Protein AF-U2T0N6-F1 (afdb_monomer_lite)

pLDDT: mean 93.26, std 8.94, range [59.31, 98.31]

Secondary structure (DSSP, 8-state):
--------GGGG-------GGGT--SSSSSS--HHHHHTTHHHHHHHT-

Foldseek 3Di:
DDDDDDDDPCVPADDDDDPQQCQAPPPPPSGGDPVRVVVCPVVVVVVVD

Structure (mmCIF, N/CA/C/O backbone):
data_AF-U2T0N6-F1
#
_entry.id   AF-U2T0N6-F1
#
loop_
_atom_site.group_PDB
_atom_site.id
_atom_site.type_symbol
_atom_site.label_atom_id
_atom_site.label_alt_id
_atom_site.label_comp_id
_atom_site.label_asym_id
_atom_site.label_entity_id
_atom_site.label_seq_id
_atom_site.pdbx_PDB_ins_code
_atom_site.Cartn_x
_atom_site.Cartn_y
_atom_site.Cartn_z
_atom_site.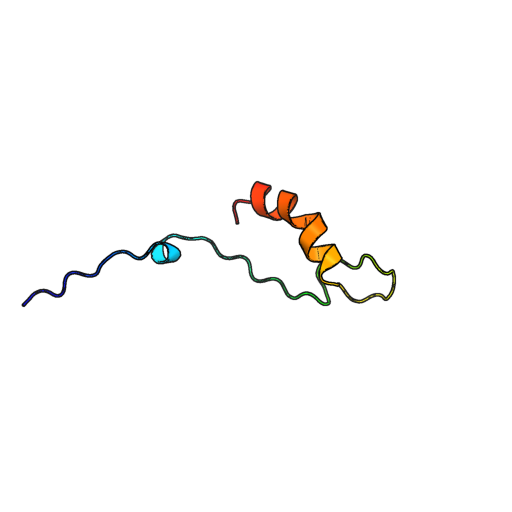occupancy
_atom_site.B_iso_or_equiv
_atom_site.auth_seq_id
_atom_site.auth_comp_id
_atom_site.auth_asym_id
_atom_site.auth_atom_id
_atom_site.pdbx_PDB_model_num
ATOM 1 N N . MET A 1 1 ? -10.705 1.398 42.412 1.00 59.31 1 MET A N 1
ATOM 2 C CA . MET A 1 1 ? -10.920 2.244 41.212 1.00 59.31 1 MET A CA 1
ATOM 3 C C . MET A 1 1 ? -11.028 1.358 39.977 1.00 59.31 1 MET A C 1
ATOM 5 O O . MET A 1 1 ? -10.092 0.615 39.717 1.00 59.31 1 MET A O 1
ATOM 9 N N . LYS A 1 2 ? -12.139 1.397 39.226 1.00 63.12 2 LYS A N 1
ATOM 10 C CA . LYS A 1 2 ? -12.222 0.736 37.909 1.00 63.12 2 LYS A CA 1
ATOM 11 C C . LYS A 1 2 ? -11.605 1.658 36.855 1.00 63.12 2 LYS A C 1
ATOM 13 O O . LYS A 1 2 ? -12.029 2.802 36.725 1.00 63.12 2 LYS A O 1
ATOM 18 N N . LYS A 1 3 ? -10.603 1.170 36.122 1.00 71.88 3 LYS A N 1
ATOM 19 C CA . LYS A 1 3 ? -9.988 1.891 35.000 1.00 71.88 3 LYS A CA 1
ATOM 20 C C . LYS A 1 3 ? -10.975 1.862 33.828 1.00 71.88 3 LYS A C 1
ATOM 22 O O . LYS A 1 3 ? -11.338 0.784 33.364 1.00 71.88 3 LYS A O 1
ATOM 27 N N . LYS A 1 4 ? -11.459 3.026 33.394 1.00 70.38 4 LYS A N 1
ATOM 28 C CA . LYS A 1 4 ? -12.320 3.144 32.211 1.00 70.38 4 LYS A CA 1
ATOM 29 C C . LYS A 1 4 ? -11.400 3.138 30.990 1.00 70.38 4 LYS A C 1
ATOM 31 O O . LYS A 1 4 ? -10.588 4.044 30.841 1.00 70.38 4 LYS A O 1
ATOM 36 N N . PHE A 1 5 ? -11.453 2.085 30.179 1.00 80.12 5 PHE A N 1
ATOM 37 C CA . PHE A 1 5 ? -10.679 2.031 28.941 1.00 80.12 5 PHE A CA 1
ATOM 38 C C . PHE A 1 5 ? -11.425 2.813 27.868 1.00 80.12 5 PHE A C 1
ATOM 40 O O . PHE A 1 5 ? -12.510 2.414 27.446 1.00 80.12 5 PHE A O 1
ATOM 47 N N . GLU A 1 6 ? -10.851 3.938 27.454 1.00 86.81 6 GLU A N 1
ATOM 48 C CA . GLU A 1 6 ? -11.365 4.669 26.304 1.00 86.81 6 GLU A CA 1
ATOM 49 C C . GLU A 1 6 ? -11.099 3.880 25.024 1.00 86.81 6 GLU A C 1
ATOM 51 O O 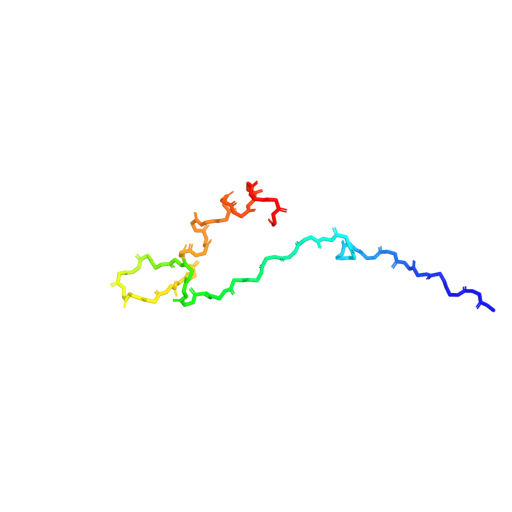. GLU A 1 6 ? -9.991 3.392 24.779 1.00 86.81 6 GLU A O 1
ATOM 56 N N . GLN A 1 7 ? -12.146 3.727 24.218 1.00 88.94 7 GLN A N 1
ATOM 57 C CA . GLN A 1 7 ? -12.051 3.068 22.926 1.00 88.94 7 GLN A CA 1
ATOM 58 C C . GLN A 1 7 ? -11.387 4.017 21.932 1.00 88.94 7 GLN A C 1
ATOM 60 O O . GLN A 1 7 ? -11.937 5.065 21.603 1.00 88.94 7 GLN A O 1
ATOM 65 N N . LYS A 1 8 ? -10.196 3.644 21.460 1.00 92.56 8 LYS A N 1
ATOM 66 C CA . LYS A 1 8 ? -9.482 4.366 20.408 1.00 92.56 8 LYS A CA 1
ATOM 67 C C . LYS A 1 8 ? -10.015 3.925 19.047 1.00 92.56 8 LYS A C 1
ATOM 69 O O . LYS A 1 8 ? -10.431 2.780 18.890 1.00 92.56 8 LYS A O 1
ATOM 74 N N . TRP A 1 9 ? -9.959 4.812 18.057 1.00 90.81 9 TRP A N 1
ATOM 75 C CA . TRP A 1 9 ? -10.464 4.549 16.702 1.00 90.81 9 TRP A CA 1
ATOM 76 C C . TRP A 1 9 ? -9.878 3.262 16.079 1.00 90.81 9 TRP A C 1
ATOM 78 O O . TRP A 1 9 ? -10.596 2.485 15.452 1.00 90.81 9 TRP A O 1
ATOM 88 N N . TRP A 1 10 ? -8.597 2.978 16.340 1.00 91.62 10 TRP A N 1
ATOM 89 C CA . TRP A 1 10 ? -7.886 1.822 15.787 1.00 91.62 10 TRP A CA 1
ATOM 90 C C . TRP A 1 10 ? -8.231 0.487 16.458 1.00 91.62 10 TRP A C 1
ATOM 92 O O . TRP A 1 10 ? -7.940 -0.556 15.888 1.00 91.62 10 TRP A O 1
ATOM 102 N N . HIS A 1 11 ? -8.896 0.474 17.623 1.00 91.44 11 HIS A N 1
ATOM 103 C CA . HIS A 1 11 ? -9.312 -0.782 18.270 1.00 91.44 11 HIS A CA 1
ATOM 104 C C . HIS A 1 11 ? -10.298 -1.600 17.416 1.00 91.44 11 HIS A C 1
ATOM 106 O O . HIS A 1 11 ? -10.464 -2.792 17.654 1.00 91.44 11 HIS A O 1
ATOM 112 N N . LYS A 1 12 ? -10.983 -0.957 16.460 1.00 90.31 12 LYS A N 1
ATOM 113 C CA . LYS A 1 12 ? -11.961 -1.582 15.555 1.00 90.31 12 LYS A CA 1
ATOM 114 C C . LYS A 1 12 ? -11.630 -1.381 14.073 1.00 90.31 12 LYS A C 1
ATOM 116 O O . LYS A 1 12 ? -12.470 -1.666 13.230 1.00 90.31 12 LYS A O 1
ATOM 121 N N . SER A 1 13 ? -10.458 -0.832 13.762 1.00 92.81 13 SER A N 1
ATOM 122 C CA . SER A 1 13 ? -10.056 -0.597 12.373 1.00 92.81 13 SER A CA 1
ATOM 123 C C . SER A 1 13 ? -9.440 -1.859 11.780 1.00 92.81 13 SER A C 1
ATOM 125 O O . SER A 1 13 ? -8.753 -2.601 12.483 1.00 92.81 13 SER A O 1
ATOM 127 N N . VAL A 1 14 ? -9.672 -2.087 10.491 1.00 94.31 14 VAL A N 1
ATOM 128 C CA . VAL A 1 14 ? -8.976 -3.118 9.717 1.00 94.31 14 VAL A CA 1
ATOM 129 C C . VAL A 1 14 ? -7.721 -2.480 9.126 1.00 94.31 14 VAL A C 1
ATOM 131 O O . VAL A 1 14 ? -7.757 -1.324 8.719 1.00 94.31 14 VAL A O 1
ATOM 134 N N . VAL A 1 15 ? -6.596 -3.194 9.145 1.00 95.31 15 VAL A N 1
ATOM 135 C CA . VAL A 1 15 ? -5.316 -2.692 8.630 1.00 95.31 15 VAL A CA 1
ATOM 136 C C . VAL A 1 15 ? -4.788 -3.671 7.597 1.00 95.31 15 VAL A C 1
ATOM 138 O O . VAL A 1 15 ? -4.669 -4.862 7.882 1.00 95.31 15 VAL A O 1
ATOM 141 N N . TYR A 1 16 ? -4.426 -3.157 6.424 1.00 96.56 16 TYR A N 1
ATOM 142 C CA . TYR A 1 16 ? -3.761 -3.927 5.382 1.00 96.56 16 TYR A CA 1
ATOM 143 C C . TYR A 1 16 ? -2.287 -3.541 5.302 1.00 96.56 16 TYR A C 1
ATOM 145 O O . TYR A 1 16 ? -1.935 -2.403 4.988 1.00 96.56 16 TYR A O 1
ATOM 153 N N . GLN A 1 17 ? -1.406 -4.492 5.605 1.00 96.69 17 GLN A N 1
ATOM 154 C CA . GLN A 1 17 ? 0.031 -4.278 5.506 1.00 96.69 17 GLN A CA 1
ATOM 155 C C . GLN A 1 17 ? 0.510 -4.628 4.099 1.00 96.69 17 GLN A C 1
ATOM 157 O O . GLN A 1 17 ? 0.404 -5.768 3.655 1.00 96.69 17 GLN A O 1
ATOM 162 N N . ILE A 1 18 ? 1.079 -3.641 3.415 1.00 97.06 18 ILE A N 1
ATOM 163 C CA . ILE A 1 18 ? 1.645 -3.814 2.079 1.00 97.06 18 ILE A CA 1
ATOM 164 C C . ILE A 1 18 ? 3.150 -4.032 2.202 1.00 97.06 18 ILE A C 1
ATOM 166 O O . ILE A 1 18 ? 3.833 -3.273 2.889 1.00 97.06 18 ILE A O 1
ATOM 170 N N . TYR A 1 19 ? 3.671 -5.036 1.496 1.00 97.50 19 TYR A N 1
ATOM 171 C CA . TYR A 1 19 ? 5.099 -5.162 1.213 1.00 97.50 19 TYR A CA 1
ATOM 172 C C . TYR A 1 19 ? 5.390 -4.544 -0.171 1.00 97.50 19 TYR A C 1
ATOM 174 O O . TYR A 1 19 ? 5.077 -5.178 -1.181 1.00 97.50 19 TYR A O 1
ATOM 182 N N . PRO A 1 20 ? 5.946 -3.312 -0.255 1.00 96.12 20 PRO A N 1
ATOM 183 C CA . PRO A 1 20 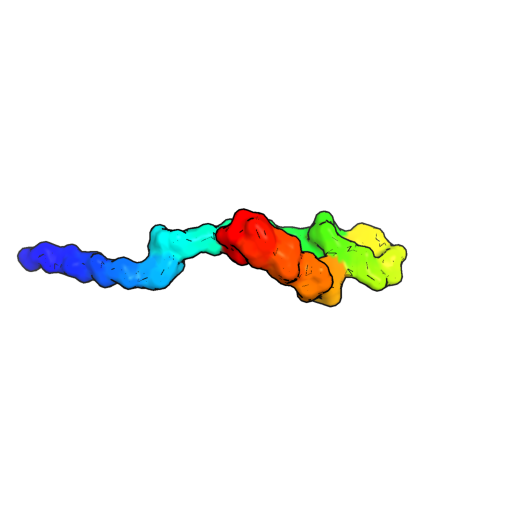? 5.935 -2.518 -1.491 1.00 96.12 20 PRO A CA 1
ATOM 184 C C . PRO A 1 20 ? 6.601 -3.199 -2.685 1.00 96.12 20 PRO A C 1
ATOM 186 O O . PRO A 1 20 ? 6.027 -3.227 -3.769 1.00 96.12 20 PRO A O 1
ATOM 189 N N . LYS A 1 21 ? 7.765 -3.823 -2.459 1.00 97.19 21 LYS A N 1
ATOM 190 C CA . LYS A 1 21 ? 8.589 -4.439 -3.510 1.00 97.19 21 LYS A CA 1
ATOM 191 C C . LYS A 1 21 ? 7.904 -5.571 -4.274 1.00 97.19 21 LYS A C 1
ATOM 193 O O . LYS A 1 21 ? 8.353 -5.913 -5.359 1.00 97.19 21 LYS A O 1
ATOM 198 N N . SER A 1 22 ? 6.840 -6.155 -3.732 1.00 97.62 22 SER A N 1
ATOM 199 C CA . SER A 1 22 ? 6.116 -7.259 -4.375 1.00 97.62 22 SER A CA 1
ATOM 200 C C . SER A 1 22 ? 4.656 -6.923 -4.670 1.00 97.62 22 SER A C 1
ATOM 202 O O . SER A 1 22 ? 3.892 -7.820 -5.006 1.00 97.62 22 SER A O 1
ATOM 204 N N . PHE A 1 23 ? 4.243 -5.663 -4.501 1.00 98.00 23 PHE A N 1
ATOM 205 C CA . PHE A 1 23 ? 2.834 -5.289 -4.594 1.00 98.00 23 PHE A CA 1
ATOM 206 C C . PHE A 1 23 ? 2.407 -4.913 -6.015 1.00 98.00 23 PHE A C 1
ATOM 208 O O . PHE A 1 23 ? 1.532 -5.561 -6.582 1.00 98.00 23 PHE A O 1
ATOM 215 N N . ASN A 1 24 ? 3.000 -3.862 -6.584 1.00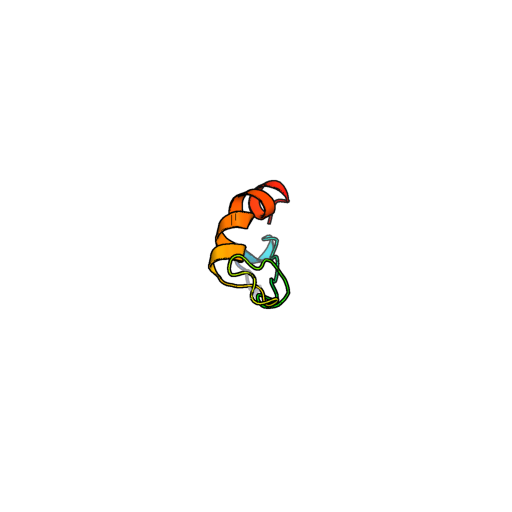 98.12 24 ASN A N 1
ATOM 216 C CA . ASN A 1 24 ? 2.673 -3.390 -7.928 1.00 98.12 24 ASN A CA 1
ATOM 217 C C . ASN A 1 24 ? 3.849 -2.578 -8.489 1.00 98.12 24 ASN A C 1
ATOM 219 O O . ASN A 1 24 ? 4.269 -1.610 -7.855 1.00 98.12 24 ASN A O 1
ATOM 223 N N . ASP A 1 25 ? 4.378 -2.984 -9.643 1.00 98.25 25 ASP A N 1
ATOM 224 C CA . ASP A 1 25 ? 5.463 -2.305 -10.364 1.00 98.25 25 ASP A CA 1
ATOM 225 C C . ASP A 1 25 ? 4.885 -1.514 -11.539 1.00 98.25 25 ASP A C 1
ATOM 227 O O . ASP A 1 25 ? 4.216 -2.066 -12.412 1.00 98.25 25 ASP A O 1
ATOM 231 N N . THR A 1 26 ? 5.158 -0.216 -11.560 1.00 98.00 26 THR A N 1
ATOM 232 C CA . THR A 1 26 ? 4.738 0.732 -12.602 1.00 98.00 26 THR A CA 1
ATOM 233 C C . THR A 1 26 ? 5.903 1.196 -13.474 1.00 98.00 26 THR A C 1
ATOM 235 O O . THR A 1 26 ? 5.720 1.938 -14.437 1.00 98.00 26 THR A O 1
ATOM 238 N N . THR A 1 27 ? 7.117 0.764 -13.141 1.00 97.19 27 THR A N 1
ATOM 239 C CA . THR A 1 27 ? 8.367 1.137 -13.809 1.00 97.19 27 THR A CA 1
ATOM 240 C C . THR A 1 27 ? 8.865 0.069 -14.778 1.00 97.19 27 THR A C 1
ATOM 242 O O . THR A 1 27 ? 9.680 0.376 -15.647 1.00 97.19 27 THR A O 1
ATOM 245 N N . GLY A 1 28 ? 8.382 -1.170 -14.645 1.00 97.31 28 GLY A N 1
ATOM 246 C CA . GLY A 1 28 ? 8.846 -2.321 -15.421 1.00 97.31 28 GLY A CA 1
ATOM 247 C C . GLY A 1 28 ? 10.212 -2.845 -14.967 1.00 97.31 28 GLY A C 1
ATOM 248 O O . GLY A 1 28 ? 10.895 -3.521 -15.735 1.00 97.31 28 GLY A O 1
ATOM 249 N N . SER A 1 29 ? 10.635 -2.510 -13.746 1.00 96.69 29 SER A N 1
ATOM 250 C CA . SER A 1 29 ? 11.912 -2.935 -13.162 1.00 96.69 29 SER A CA 1
ATOM 251 C C . SER A 1 29 ? 11.859 -4.327 -12.519 1.00 96.69 29 SER A C 1
ATOM 253 O O . SER A 1 29 ? 12.903 -4.905 -12.222 1.00 96.69 29 SER A O 1
ATOM 255 N N . GLY A 1 30 ? 10.658 -4.875 -12.314 1.00 97.25 30 GLY A N 1
ATOM 256 C CA . GLY A 1 30 ? 10.409 -6.131 -11.609 1.00 97.25 30 GLY A CA 1
ATOM 257 C C . GLY A 1 30 ? 10.262 -5.982 -10.090 1.00 97.25 30 GLY A C 1
ATOM 258 O O . GLY A 1 30 ? 9.954 -6.966 -9.421 1.00 97.25 30 GLY A O 1
ATOM 259 N N . GLU A 1 31 ? 10.443 -4.777 -9.540 1.00 98.06 31 GLU A N 1
ATOM 260 C CA . GLU A 1 31 ? 10.163 -4.455 -8.138 1.00 98.06 31 GLU A CA 1
ATOM 261 C C . GLU A 1 31 ? 9.009 -3.453 -8.038 1.00 98.06 31 GLU A C 1
ATOM 263 O O . GLU A 1 31 ? 8.952 -2.471 -8.773 1.00 98.06 31 GLU A O 1
ATOM 268 N N . GLY A 1 32 ? 8.098 -3.688 -7.095 1.00 98.25 32 GLY A N 1
ATOM 269 C CA . GLY A 1 32 ? 6.990 -2.779 -6.834 1.00 98.25 32 GLY A CA 1
ATOM 270 C C . GLY A 1 32 ? 7.428 -1.443 -6.231 1.00 98.25 32 GLY A C 1
ATOM 271 O O . GLY A 1 32 ? 8.427 -1.349 -5.511 1.00 98.25 32 GLY A O 1
ATOM 272 N N . ASP A 1 33 ? 6.644 -0.405 -6.506 1.00 98.19 33 ASP A N 1
ATOM 273 C CA . ASP A 1 33 ? 6.979 0.981 -6.197 1.00 98.19 33 ASP A CA 1
ATOM 274 C C . ASP A 1 33 ? 5.802 1.753 -5.568 1.00 98.19 33 ASP A C 1
ATOM 276 O O . ASP A 1 33 ? 4.664 1.285 -5.487 1.00 98.19 33 ASP A O 1
ATOM 280 N N . ILE A 1 34 ? 6.082 2.962 -5.073 1.00 97.94 34 ILE A N 1
ATOM 281 C CA . ILE A 1 34 ? 5.084 3.783 -4.372 1.00 97.94 34 ILE A CA 1
ATOM 282 C C . ILE A 1 34 ? 3.952 4.246 -5.300 1.00 97.94 34 ILE A C 1
ATOM 284 O O . ILE A 1 34 ? 2.809 4.332 -4.849 1.00 97.94 34 ILE A O 1
ATOM 288 N N . ARG A 1 35 ? 4.222 4.519 -6.584 1.00 98.19 35 ARG A N 1
ATOM 289 C CA . ARG A 1 35 ? 3.159 4.867 -7.543 1.00 98.19 35 ARG A CA 1
ATOM 290 C C . ARG A 1 35 ? 2.241 3.672 -7.755 1.00 98.19 35 ARG A C 1
ATOM 292 O O . ARG A 1 35 ? 1.027 3.846 -7.743 1.00 98.19 35 ARG A O 1
ATOM 299 N N . GLY A 1 36 ? 2.805 2.469 -7.797 1.00 98.19 36 GLY A N 1
ATOM 300 C CA . GLY A 1 36 ? 2.042 1.230 -7.840 1.00 98.19 36 GLY A CA 1
ATOM 301 C C . GLY A 1 36 ? 1.103 1.043 -6.648 1.00 98.19 36 GLY A C 1
ATOM 302 O O . GLY A 1 36 ? -0.005 0.544 -6.834 1.00 98.19 36 GLY A O 1
ATOM 303 N N . ILE A 1 37 ? 1.494 1.481 -5.446 1.00 98.25 37 ILE A N 1
ATOM 304 C CA . ILE A 1 37 ? 0.600 1.496 -4.275 1.00 98.25 37 ILE A CA 1
ATOM 305 C C . ILE A 1 37 ? -0.539 2.501 -4.470 1.00 98.25 37 ILE A C 1
ATOM 307 O O . ILE A 1 37 ? -1.698 2.162 -4.237 1.00 98.25 37 ILE A O 1
ATOM 311 N N . ILE A 1 38 ? -0.220 3.718 -4.917 1.00 98.31 38 ILE A N 1
ATOM 312 C CA . ILE A 1 38 ? -1.204 4.791 -5.121 1.00 98.31 38 ILE A CA 1
ATOM 313 C C . ILE A 1 38 ? -2.280 4.366 -6.133 1.00 98.31 38 ILE A C 1
ATOM 315 O O . ILE A 1 38 ? -3.466 4.550 -5.873 1.00 98.31 38 ILE A O 1
ATOM 319 N N . GLU A 1 39 ? -1.890 3.727 -7.237 1.00 98.25 39 GLU A N 1
ATOM 320 C CA . GLU A 1 39 ? -2.817 3.231 -8.268 1.00 98.25 39 GLU A CA 1
ATOM 321 C C . GLU A 1 39 ? -3.804 2.165 -7.768 1.00 98.25 39 GLU A C 1
ATOM 323 O O . GLU A 1 39 ? -4.828 1.924 -8.405 1.00 98.25 39 GLU A O 1
ATOM 328 N N . LYS A 1 40 ? -3.517 1.508 -6.639 1.00 97.88 40 LYS A N 1
ATOM 329 C CA . LYS A 1 40 ? -4.377 0.467 -6.054 1.00 97.88 40 LYS A CA 1
ATOM 330 C C . LYS A 1 40 ? -5.133 0.931 -4.812 1.00 97.88 40 LYS A C 1
ATOM 332 O O . LYS A 1 40 ? -5.793 0.108 -4.183 1.00 97.88 40 LYS A O 1
ATOM 337 N N . LEU A 1 41 ? -5.091 2.218 -4.461 1.00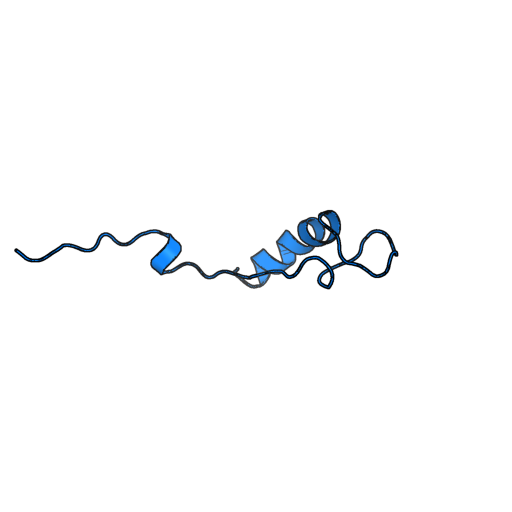 98.00 41 LEU A N 1
ATOM 338 C CA . LEU A 1 41 ? -5.847 2.735 -3.314 1.00 98.00 41 LEU A CA 1
ATOM 339 C C . LEU A 1 41 ? -7.356 2.516 -3.468 1.00 98.00 41 LEU A C 1
ATOM 341 O O . LEU A 1 41 ? -8.008 2.143 -2.497 1.00 98.00 41 LEU A O 1
ATOM 345 N N . ASP A 1 42 ? -7.897 2.667 -4.680 1.00 98.12 42 ASP A N 1
ATOM 346 C CA . ASP A 1 42 ? -9.317 2.395 -4.932 1.00 98.12 42 ASP A CA 1
ATOM 347 C C . ASP A 1 42 ? -9.662 0.911 -4.734 1.00 98.12 42 ASP A C 1
ATOM 349 O O . ASP A 1 42 ? -10.689 0.599 -4.138 1.00 98.12 42 ASP A O 1
ATOM 353 N N . TYR A 1 43 ? -8.767 -0.001 -5.131 1.00 97.50 43 TYR A N 1
ATOM 354 C CA .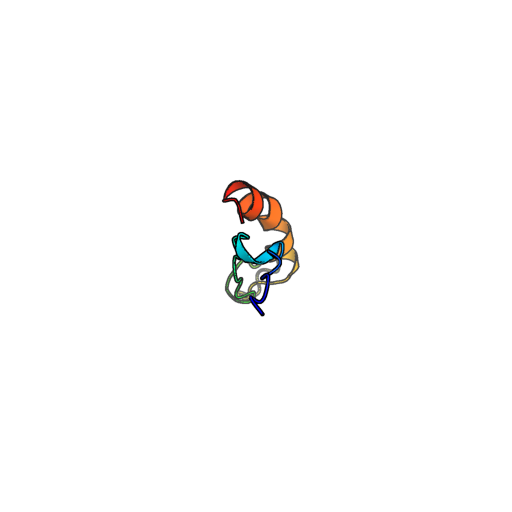 TYR A 1 43 ? -8.915 -1.438 -4.870 1.00 97.50 43 TYR A CA 1
ATOM 355 C C . TYR A 1 43 ? -8.910 -1.755 -3.366 1.00 97.50 43 TYR A C 1
ATOM 357 O O . TYR A 1 43 ? -9.747 -2.516 -2.889 1.00 97.50 43 TYR A O 1
ATOM 365 N N . LEU A 1 44 ? -7.990 -1.158 -2.601 1.00 97.25 44 LEU A N 1
ATOM 366 C CA . LEU A 1 44 ? -7.920 -1.350 -1.147 1.00 97.25 44 LEU A CA 1
ATOM 367 C C . LEU A 1 44 ? -9.182 -0.817 -0.457 1.00 97.25 44 LEU A C 1
ATOM 369 O O . LEU A 1 44 ? -9.754 -1.480 0.406 1.00 97.25 44 LEU A O 1
ATOM 373 N N . LYS A 1 45 ? -9.685 0.329 -0.918 1.00 96.75 45 LYS A N 1
ATOM 374 C CA . LYS A 1 45 ? -10.942 0.896 -0.437 1.00 96.75 45 LYS A CA 1
ATOM 375 C C . LYS A 1 45 ? -12.140 -0.004 -0.745 1.00 96.75 45 LYS A C 1
ATOM 377 O O . LYS A 1 45 ? -12.998 -0.165 0.119 1.00 96.75 45 LYS A O 1
ATOM 382 N N . GLU A 1 46 ? -12.214 -0.583 -1.944 1.00 97.50 46 GLU A N 1
ATOM 383 C CA . GLU A 1 46 ? -13.269 -1.536 -2.317 1.00 97.50 46 GLU A CA 1
ATOM 384 C C . GLU A 1 46 ? -13.204 -2.816 -1.472 1.00 97.50 46 GLU A C 1
ATOM 386 O O . GLU A 1 46 ? -14.236 -3.318 -1.030 1.00 97.50 46 GLU A O 1
ATOM 391 N N . LEU A 1 47 ? -11.993 -3.293 -1.167 1.00 96.75 47 LEU A N 1
ATOM 392 C CA . LEU A 1 47 ? -11.763 -4.415 -0.255 1.00 96.75 47 LEU A CA 1
ATOM 393 C C . LEU A 1 47 ? -12.219 -4.112 1.188 1.00 96.75 47 LEU A C 1
ATOM 395 O O . LEU A 1 47 ? -12.476 -5.038 1.958 1.00 96.75 47 LEU A O 1
ATOM 399 N N . GLY A 1 48 ? -12.354 -2.833 1.551 1.00 95.06 48 GLY A N 1
ATOM 400 C CA . GLY A 1 48 ? -12.798 -2.387 2.872 1.00 95.06 48 GLY A CA 1
ATOM 401 C C . GLY A 1 48 ? -11.665 -2.245 3.888 1.00 95.06 48 GLY A C 1
ATOM 402 O O . GLY A 1 48 ? -11.909 -2.389 5.090 1.00 95.06 48 GLY A O 1
ATOM 403 N N . VAL A 1 49 ? -10.443 -1.989 3.411 1.00 92.06 49 VAL A N 1
ATOM 404 C CA . VAL A 1 49 ? -9.247 -1.747 4.236 1.00 92.06 49 VAL A CA 1
ATOM 405 C C . VAL A 1 49 ? -8.706 -0.329 4.099 1.00 92.06 49 VAL A C 1
ATOM 407 O O . VAL A 1 49 ? -9.037 0.359 3.108 1.00 92.06 49 VAL A O 1
#

Sequence (49 aa):
MKKKFEQKWWHKSVVYQIYPKSFNDTTGSGEGDIRGIIEKLDYLKELGV

Radius of gyration: 16.86 Å; chains: 1; bounding box: 25×12×57 Å